Protein AF-A0A965MLJ5-F1 (afdb_monomer)

Mean predicted aligned error: 15.49 Å

Radius of gyration: 22.4 Å; Cα contacts (8 Å, |Δi|>4): 134; chains: 1; bounding box: 52×38×59 Å

Foldseek 3Di:
DPPDDDVVVVVVVVVVVVVVVCCVVPPPPPDDPPPPPPPPPDPPQWADDPNAIFGQDDKDKDFPVVDPDPDDAQDWDQDPNATWGFRDWDQDPVNTMITTTTTHPDTD

Solvent-accessible surface area (backbone atoms only — not comparable to full-atom values): 6755 Å² total; per-residue (Å²): 134,85,79,77,77,54,63,69,58,54,52,51,52,50,51,51,52,51,51,51,53,46,42,60,72,74,63,47,84,79,83,58,98,67,86,68,81,76,71,66,88,60,79,72,56,60,37,77,59,99,89,43,67,26,51,50,76,48,75,47,78,44,50,50,85,78,41,100,57,85,88,52,73,69,39,80,45,72,55,96,91,41,72,23,27,28,60,41,74,43,73,40,96,83,72,50,35,30,43,34,33,29,15,52,68,68,76,122

Nearest PDB structures (foldseek):
  8gtf-assembly1_M  TM=7.034E-01  e=7.724E-01  Dinoroseobacter phage vB_DshS-R4C
  3gs9-assembly1_A  TM=6.724E-01  e=3.491E+00  Listeria monocytogenes EGD-e
  8hdr-assembly1_A  TM=5.702E-01  e=8.630E+00  uncultured cyanophage
  3f3b-assembly1_A  TM=4.885E-01  e=3.491E+00  Bacillus subtilis
  8g66-assembly1_B  TM=4.742E-01  e=3.286E+00  Homo sapiens

Sequence (108 aa):
MAGLLSTSVLSNDLNAMIADQYVQVSGNCITGTASASLTDFQFASELEVGGEVYNITQSVIVNASDVSGAPLVGDILTVDG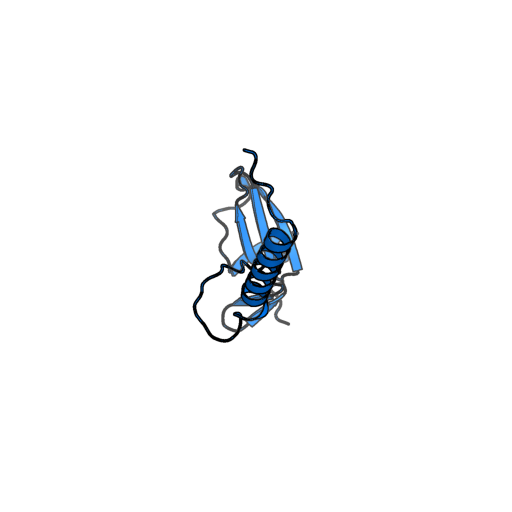TNRMIARYVLASDGVSYTIDIADNTTG

Structure (mmCIF, N/CA/C/O backbone):
data_AF-A0A965MLJ5-F1
#
_entry.id   AF-A0A965MLJ5-F1
#
loop_
_atom_site.group_PDB
_atom_site.id
_atom_site.type_symbol
_atom_site.label_atom_id
_atom_site.label_alt_id
_atom_site.label_comp_id
_atom_site.label_asym_id
_atom_site.label_entity_id
_atom_site.label_seq_id
_atom_site.pdbx_PDB_ins_code
_atom_site.Cartn_x
_atom_site.Cartn_y
_atom_site.Cartn_z
_atom_site.occupancy
_atom_site.B_iso_or_equiv
_atom_site.auth_seq_id
_atom_site.auth_comp_id
_atom_site.auth_asym_id
_atom_site.auth_atom_id
_atom_site.pdbx_PDB_model_num
ATOM 1 N N . MET A 1 1 ? 34.999 10.601 -43.241 1.00 46.75 1 MET A N 1
ATOM 2 C CA . MET A 1 1 ? 34.546 9.216 -43.477 1.00 46.75 1 MET A CA 1
ATOM 3 C C . MET A 1 1 ? 33.396 8.951 -42.517 1.00 46.75 1 MET A C 1
ATOM 5 O O . MET A 1 1 ? 33.640 8.603 -41.372 1.00 46.75 1 MET A O 1
ATOM 9 N N . ALA A 1 2 ? 32.165 9.270 -42.923 1.00 55.88 2 ALA A N 1
ATOM 10 C CA . ALA A 1 2 ? 30.989 9.022 -42.093 1.00 55.88 2 ALA A CA 1
ATOM 11 C C . ALA A 1 2 ? 30.646 7.533 -42.221 1.00 55.88 2 ALA A C 1
ATOM 13 O O . ALA A 1 2 ? 30.204 7.095 -43.281 1.00 55.88 2 ALA A O 1
ATOM 14 N N . GLY A 1 3 ? 30.957 6.748 -41.190 1.00 60.00 3 GLY A N 1
ATOM 15 C CA . GLY A 1 3 ? 30.563 5.345 -41.125 1.00 60.00 3 GLY A CA 1
ATOM 16 C C . GLY A 1 3 ? 29.044 5.274 -41.056 1.00 60.00 3 GLY A C 1
ATOM 17 O O . GLY A 1 3 ? 28.459 5.680 -40.055 1.00 60.00 3 GLY A O 1
ATOM 18 N N . LEU A 1 4 ? 28.406 4.828 -42.138 1.00 69.50 4 LEU A N 1
ATOM 19 C CA . LEU A 1 4 ? 26.968 4.597 -42.142 1.00 69.50 4 LEU A CA 1
ATOM 20 C C . LEU A 1 4 ? 26.667 3.480 -41.138 1.00 69.50 4 LEU A C 1
ATOM 22 O O . LEU A 1 4 ? 27.169 2.365 -41.278 1.00 69.50 4 LEU A O 1
ATOM 26 N N . LEU A 1 5 ? 25.842 3.779 -40.136 1.00 70.31 5 LEU A N 1
ATOM 27 C CA . LEU A 1 5 ? 25.210 2.759 -39.308 1.00 70.31 5 LEU A CA 1
ATOM 28 C C . LEU A 1 5 ? 24.398 1.847 -40.230 1.00 70.31 5 LEU A C 1
ATOM 30 O O . LEU A 1 5 ? 23.476 2.301 -40.910 1.00 70.31 5 LEU A O 1
ATOM 34 N N . SER A 1 6 ? 24.763 0.566 -40.277 1.00 82.69 6 SER A N 1
ATOM 35 C CA . SER A 1 6 ? 23.989 -0.423 -41.017 1.00 82.69 6 SER A CA 1
ATOM 36 C C . SER A 1 6 ? 22.639 -0.583 -40.329 1.00 82.69 6 SER A C 1
ATOM 38 O O . SER A 1 6 ? 22.562 -1.080 -39.205 1.00 82.69 6 SER A O 1
ATOM 40 N N . THR A 1 7 ? 21.571 -0.149 -40.994 1.00 81.12 7 THR A N 1
ATOM 41 C CA . THR A 1 7 ? 20.211 -0.192 -40.444 1.00 81.12 7 THR A CA 1
ATOM 42 C C . THR A 1 7 ? 19.780 -1.616 -40.109 1.00 81.12 7 THR A C 1
ATOM 44 O O . THR A 1 7 ? 19.064 -1.810 -39.137 1.00 81.12 7 THR A O 1
ATOM 47 N N . SER A 1 8 ? 20.276 -2.620 -40.840 1.00 84.62 8 SER A N 1
ATOM 48 C CA . SER A 1 8 ? 20.017 -4.031 -40.538 1.00 84.62 8 SER A CA 1
ATOM 49 C C . SER A 1 8 ? 20.679 -4.495 -39.241 1.00 84.62 8 SER A C 1
ATOM 51 O O . SER A 1 8 ? 20.068 -5.246 -38.488 1.00 84.62 8 SER A O 1
ATOM 53 N N . VAL A 1 9 ? 21.896 -4.026 -38.952 1.00 84.12 9 VAL A N 1
ATOM 54 C CA . VAL A 1 9 ? 22.594 -4.331 -37.691 1.00 84.12 9 VAL A CA 1
ATOM 55 C C . VAL A 1 9 ? 21.871 -3.650 -36.535 1.00 84.12 9 VAL A C 1
ATOM 57 O O . VAL A 1 9 ? 21.513 -4.313 -35.571 1.00 84.12 9 VAL A O 1
ATOM 60 N N . LEU A 1 10 ? 21.531 -2.367 -36.690 1.00 86.00 10 LEU A N 1
ATOM 61 C CA . LEU A 1 10 ? 20.775 -1.626 -35.682 1.00 86.00 10 LEU A CA 1
ATOM 62 C C . LEU A 1 10 ? 19.411 -2.271 -35.387 1.00 86.00 10 LEU A C 1
ATOM 64 O O . LEU A 1 10 ? 19.030 -2.396 -34.230 1.00 86.00 10 LEU A O 1
ATOM 68 N N . SER A 1 11 ? 18.675 -2.710 -36.410 1.00 88.19 11 SER A N 1
ATOM 69 C CA . SER A 1 11 ? 17.391 -3.391 -36.211 1.00 88.19 11 SER A CA 1
ATOM 70 C C . SER A 1 11 ? 17.539 -4.743 -35.512 1.00 88.19 11 SER A C 1
ATOM 72 O O . SER A 1 11 ? 16.712 -5.066 -34.663 1.00 88.19 11 SER A O 1
ATOM 74 N N . ASN A 1 12 ? 18.577 -5.518 -35.834 1.00 90.38 12 ASN A N 1
ATOM 75 C CA . ASN A 1 12 ? 18.832 -6.799 -35.173 1.00 90.38 12 ASN A CA 1
ATOM 76 C C . ASN A 1 12 ? 19.204 -6.609 -33.700 1.00 90.38 12 ASN A C 1
ATOM 78 O O . ASN A 1 12 ? 18.663 -7.310 -32.846 1.00 90.38 12 ASN A O 1
ATOM 82 N N . ASP A 1 13 ? 20.062 -5.635 -33.406 1.00 87.69 13 ASP A N 1
ATOM 83 C CA . ASP A 1 13 ? 20.498 -5.338 -32.042 1.00 87.69 13 ASP A CA 1
ATOM 84 C C . ASP A 1 13 ? 19.328 -4.823 -31.194 1.00 87.69 13 ASP A C 1
ATOM 86 O O . ASP A 1 13 ? 19.107 -5.302 -30.083 1.00 87.69 13 ASP A O 1
ATOM 90 N N . LEU A 1 14 ? 18.508 -3.917 -31.741 1.00 89.25 14 LEU A N 1
ATOM 91 C CA . LEU A 1 14 ? 17.306 -3.434 -31.058 1.00 89.25 14 LEU A CA 1
ATOM 92 C C . LEU A 1 14 ? 16.292 -4.558 -30.821 1.00 89.25 14 LEU A C 1
ATOM 94 O O . LEU A 1 14 ? 15.709 -4.634 -29.744 1.00 89.25 14 LEU A O 1
ATOM 98 N N . ASN A 1 15 ? 16.100 -5.457 -31.789 1.00 90.69 15 ASN A N 1
ATOM 99 C CA . ASN A 1 15 ? 15.202 -6.597 -31.625 1.00 90.69 15 ASN A CA 1
ATOM 100 C C . ASN A 1 15 ? 15.706 -7.573 -30.547 1.00 90.69 15 ASN A C 1
ATOM 102 O O . ASN A 1 15 ? 14.914 -8.063 -29.747 1.00 90.69 15 ASN A O 1
ATOM 106 N N . ALA A 1 16 ? 17.019 -7.814 -30.484 1.00 86.00 16 ALA A N 1
ATOM 107 C CA . ALA A 1 16 ? 17.628 -8.635 -29.443 1.00 86.00 16 ALA A CA 1
ATOM 108 C C . ALA A 1 16 ? 17.493 -7.992 -28.052 1.00 86.00 16 ALA A C 1
ATOM 110 O O . ALA A 1 16 ? 17.117 -8.678 -27.105 1.00 86.00 16 ALA A O 1
ATOM 111 N N . MET A 1 17 ? 17.716 -6.678 -27.934 1.00 85.94 17 MET A N 1
ATOM 112 C CA . MET A 1 17 ? 17.532 -5.944 -26.676 1.00 85.94 17 MET A CA 1
ATOM 113 C C . MET A 1 17 ? 16.074 -5.951 -26.200 1.00 85.94 17 MET A C 1
ATOM 115 O O . MET A 1 17 ? 15.818 -6.161 -25.018 1.00 85.94 17 MET A O 1
ATOM 119 N N . ILE A 1 18 ? 15.112 -5.753 -27.108 1.00 83.94 18 ILE A N 1
ATOM 120 C CA . ILE A 1 18 ? 13.678 -5.787 -26.780 1.00 83.94 18 ILE A CA 1
ATOM 121 C C . ILE A 1 18 ? 13.256 -7.195 -26.346 1.00 83.94 18 ILE A C 1
ATOM 123 O O . ILE A 1 18 ? 12.508 -7.338 -25.380 1.00 83.94 18 ILE A O 1
ATOM 127 N N . ALA A 1 19 ? 13.741 -8.235 -27.027 1.00 80.75 19 ALA A N 1
ATOM 128 C CA . ALA A 1 19 ? 13.448 -9.617 -26.665 1.00 80.75 19 ALA A CA 1
ATOM 129 C C . ALA A 1 19 ? 14.033 -9.993 -25.294 1.00 80.75 19 ALA A C 1
ATOM 131 O O . ALA A 1 19 ? 13.345 -10.625 -24.495 1.00 80.75 19 ALA A O 1
ATOM 132 N N . ASP A 1 20 ? 15.262 -9.567 -24.994 1.00 75.56 20 ASP A N 1
ATOM 133 C CA . ASP A 1 20 ? 15.899 -9.797 -23.693 1.00 75.56 20 ASP A CA 1
ATOM 134 C C . ASP A 1 20 ? 15.164 -9.052 -22.569 1.00 75.56 20 ASP A C 1
ATOM 136 O O . ASP A 1 20 ? 14.822 -9.640 -21.543 1.00 75.56 20 ASP A O 1
ATOM 140 N N . GLN A 1 21 ? 14.789 -7.789 -22.800 1.00 76.50 21 GLN A N 1
ATOM 141 C CA . GLN A 1 21 ? 13.973 -7.022 -21.859 1.00 76.50 21 GLN A CA 1
ATOM 142 C C . GLN A 1 21 ? 12.595 -7.664 -21.635 1.00 76.50 21 GLN A C 1
ATOM 144 O O . GLN A 1 21 ? 12.11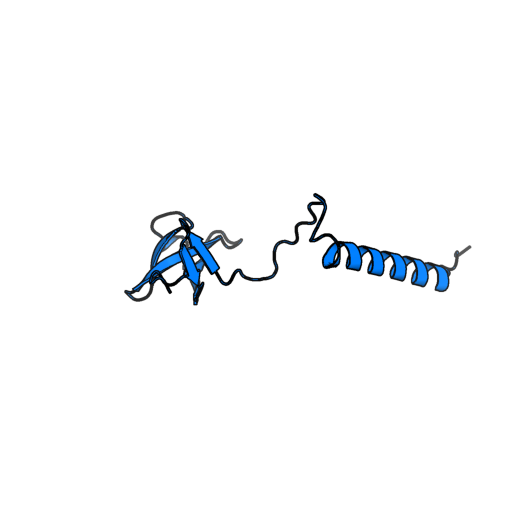9 -7.714 -20.501 1.00 76.50 21 GLN A O 1
ATOM 149 N N . TYR A 1 22 ? 11.959 -8.188 -22.686 1.00 72.94 22 TYR A N 1
ATOM 150 C CA . TYR A 1 22 ? 10.691 -8.905 -22.563 1.00 7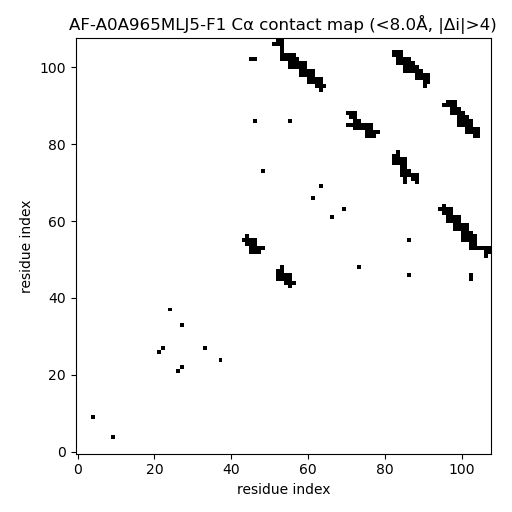2.94 22 TYR A CA 1
ATOM 151 C C . TYR A 1 22 ? 10.847 -10.157 -21.698 1.00 72.94 22 TYR A C 1
ATOM 153 O O . TYR A 1 22 ? 10.082 -10.328 -20.758 1.00 72.94 22 TYR A O 1
ATOM 161 N N . VAL A 1 23 ? 11.872 -10.983 -21.934 1.00 70.12 23 VAL A N 1
ATOM 162 C CA . VAL A 1 23 ? 12.141 -12.192 -21.135 1.00 70.12 23 VAL A CA 1
ATOM 163 C C . VAL A 1 23 ? 12.489 -11.855 -19.682 1.00 70.12 23 VAL A C 1
ATOM 165 O O . VAL A 1 23 ? 12.017 -12.537 -18.773 1.00 70.12 23 VAL A O 1
ATOM 168 N N . GLN A 1 24 ? 13.253 -10.790 -19.437 1.00 64.62 24 GLN A N 1
ATOM 169 C CA . GLN A 1 24 ? 13.541 -10.300 -18.085 1.00 64.62 24 GLN A CA 1
ATOM 170 C C . GLN A 1 24 ? 12.255 -9.934 -17.327 1.00 64.62 24 GLN A C 1
ATOM 172 O O . GLN A 1 24 ? 12.114 -10.279 -16.156 1.00 64.62 24 GLN A O 1
ATOM 177 N N . VAL A 1 25 ? 11.302 -9.280 -18.000 1.00 59.78 25 VAL A N 1
ATOM 178 C CA . VAL A 1 25 ? 10.040 -8.821 -17.397 1.00 59.78 25 VAL A CA 1
ATOM 179 C C . VAL A 1 25 ? 8.993 -9.937 -17.300 1.00 59.78 25 VAL A C 1
ATOM 181 O O . VAL A 1 25 ? 8.292 -10.027 -16.297 1.00 59.78 25 VAL A O 1
ATOM 184 N N . SER A 1 26 ? 8.869 -10.798 -18.313 1.00 63.12 26 SER A N 1
ATOM 185 C CA . SER A 1 26 ? 7.803 -11.805 -18.407 1.00 63.12 26 SER A CA 1
ATOM 186 C C . SER A 1 26 ? 8.223 -13.207 -17.961 1.00 63.12 26 SER A C 1
ATOM 188 O O . SER A 1 26 ? 7.367 -14.022 -17.628 1.00 63.12 26 SER A O 1
ATOM 190 N N . GLY A 1 27 ? 9.519 -13.527 -18.011 1.00 51.72 27 GLY A N 1
ATOM 191 C CA . GLY A 1 27 ? 10.047 -14.889 -17.880 1.00 51.72 27 GLY A CA 1
ATOM 192 C C . GLY A 1 27 ? 10.844 -15.167 -16.606 1.00 51.72 27 GLY A C 1
ATOM 193 O O . GLY A 1 27 ? 11.006 -16.330 -16.250 1.00 51.72 27 GLY A O 1
ATOM 194 N N . ASN A 1 28 ? 11.299 -14.140 -15.880 1.00 48.50 28 ASN A N 1
ATOM 195 C CA . ASN A 1 28 ? 12.128 -14.320 -14.680 1.00 48.50 28 ASN A CA 1
ATOM 196 C C . ASN A 1 28 ? 11.359 -14.195 -13.349 1.00 48.50 28 ASN A C 1
ATOM 198 O O . ASN A 1 28 ? 11.961 -14.126 -12.282 1.00 48.50 28 ASN A O 1
ATOM 202 N N . CYS A 1 29 ? 10.024 -14.219 -13.398 1.00 45.38 29 CYS A N 1
ATOM 203 C CA . CYS A 1 29 ? 9.157 -14.171 -12.217 1.00 45.38 29 CYS A CA 1
ATOM 204 C C . CYS A 1 29 ? 9.081 -15.514 -11.449 1.00 45.38 29 CYS A C 1
ATOM 206 O O . CYS A 1 29 ? 8.513 -15.550 -10.364 1.00 45.38 29 CYS A O 1
ATOM 208 N N . ILE A 1 30 ? 9.651 -16.621 -11.962 1.00 48.09 30 ILE A N 1
ATOM 209 C CA . ILE A 1 30 ? 9.419 -17.951 -11.356 1.00 48.09 30 ILE A CA 1
ATOM 210 C C . ILE A 1 30 ? 10.670 -18.648 -10.780 1.00 48.09 30 ILE A C 1
ATOM 212 O O . ILE A 1 30 ? 10.501 -19.437 -9.855 1.00 48.09 30 ILE A O 1
ATOM 216 N N . THR A 1 31 ? 11.922 -18.377 -11.191 1.00 50.03 31 THR A N 1
ATOM 217 C CA . THR A 1 31 ? 13.058 -19.202 -10.686 1.00 50.03 31 THR A CA 1
ATOM 218 C C . THR A 1 31 ? 14.445 -18.541 -10.599 1.00 50.03 31 THR A C 1
ATOM 220 O O . THR A 1 31 ? 15.445 -19.184 -10.921 1.00 50.03 31 THR A O 1
ATOM 223 N N . GLY A 1 32 ? 14.587 -17.297 -10.137 1.00 46.22 32 GLY A N 1
ATOM 224 C CA . GLY A 1 32 ? 15.938 -16.798 -9.847 1.00 46.22 32 GLY A CA 1
ATOM 225 C C . GLY A 1 32 ? 16.006 -15.380 -9.312 1.00 46.22 32 GLY A C 1
ATOM 226 O O . GLY A 1 32 ? 15.445 -14.463 -9.896 1.00 46.22 32 GLY A O 1
ATOM 227 N N . THR A 1 33 ? 16.740 -15.206 -8.215 1.00 47.22 33 THR A N 1
ATOM 228 C CA . THR A 1 33 ? 17.070 -13.941 -7.541 1.00 47.22 33 THR A CA 1
ATOM 229 C C . THR A 1 33 ? 17.904 -13.006 -8.425 1.00 47.22 33 THR A C 1
ATOM 231 O O . THR A 1 33 ? 19.085 -12.775 -8.171 1.00 47.22 33 THR A O 1
ATOM 234 N N . ALA A 1 34 ? 17.296 -12.456 -9.470 1.00 45.69 34 ALA A N 1
ATOM 235 C CA . ALA A 1 34 ? 17.713 -11.203 -10.070 1.00 45.69 34 ALA A CA 1
ATOM 236 C C . ALA A 1 34 ? 16.643 -10.184 -9.693 1.00 45.69 34 ALA A C 1
ATOM 238 O O . ALA A 1 34 ? 15.554 -10.173 -10.262 1.00 45.69 34 ALA A O 1
ATOM 239 N N . SER A 1 35 ? 16.944 -9.371 -8.682 1.00 50.22 35 SER A N 1
ATOM 240 C CA . SER A 1 35 ? 16.127 -8.235 -8.2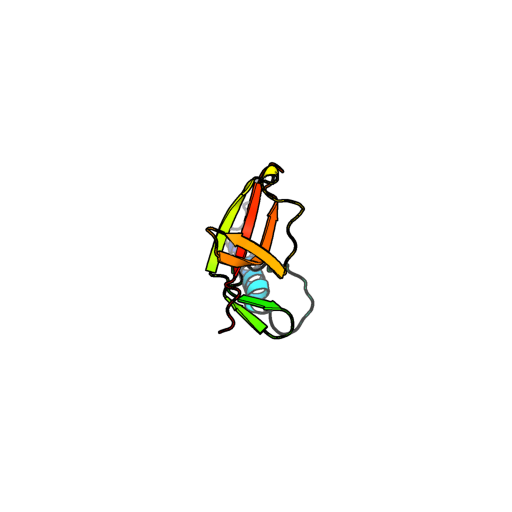68 1.00 50.22 35 SER A CA 1
ATOM 241 C C . SER A 1 35 ? 16.129 -7.170 -9.367 1.00 50.22 35 SER A C 1
ATOM 243 O O . SER A 1 35 ? 16.742 -6.117 -9.230 1.00 50.22 35 SER A O 1
ATOM 245 N N . ALA A 1 36 ? 15.438 -7.434 -10.473 1.00 43.16 36 ALA A N 1
ATOM 246 C CA . ALA A 1 36 ? 14.723 -6.371 -11.144 1.00 43.16 36 ALA A CA 1
ATOM 247 C C . ALA A 1 36 ? 13.620 -5.998 -10.159 1.00 43.16 36 ALA A C 1
ATOM 249 O O . ALA A 1 36 ? 12.744 -6.815 -9.875 1.00 43.16 36 ALA A O 1
ATOM 250 N N . SER A 1 37 ? 13.696 -4.809 -9.564 1.00 51.16 37 SER A N 1
ATOM 251 C CA . SER A 1 37 ? 12.552 -4.255 -8.862 1.00 51.16 37 SER A CA 1
ATOM 252 C C . SER A 1 37 ? 11.458 -4.033 -9.908 1.00 51.16 37 SER A C 1
ATOM 254 O O . SER A 1 37 ? 11.290 -2.940 -10.446 1.00 51.16 37 SER A O 1
ATOM 256 N N . LEU A 1 38 ? 10.699 -5.088 -10.198 1.00 47.81 38 LEU A N 1
ATOM 257 C CA . LEU A 1 38 ? 9.275 -4.988 -10.435 1.00 47.81 38 LEU A CA 1
ATOM 258 C C . LEU A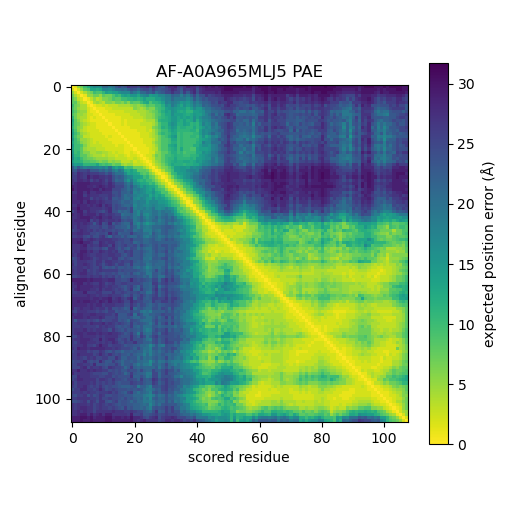 1 38 ? 8.718 -4.410 -9.132 1.00 47.81 38 LEU A C 1
ATOM 260 O O . LEU A 1 38 ? 8.187 -5.124 -8.288 1.00 47.81 38 LEU A O 1
ATOM 264 N N . THR A 1 39 ? 8.927 -3.110 -8.914 1.00 49.69 39 THR A N 1
ATOM 265 C CA . THR A 1 39 ? 8.008 -2.306 -8.124 1.00 49.69 39 THR A CA 1
ATOM 266 C C . THR A 1 39 ? 6.707 -2.382 -8.887 1.00 49.69 39 THR A C 1
ATOM 268 O O . THR A 1 39 ? 6.465 -1.613 -9.816 1.00 49.69 39 THR A O 1
ATOM 271 N N . ASP A 1 40 ? 6.005 -3.466 -8.590 1.00 47.91 40 ASP A N 1
ATOM 272 C CA . ASP A 1 40 ? 4.577 -3.622 -8.599 1.00 47.91 40 ASP A CA 1
ATOM 273 C C . ASP A 1 40 ? 3.869 -2.331 -9.013 1.00 47.91 40 ASP A C 1
ATOM 275 O O . ASP A 1 40 ? 3.686 -1.405 -8.225 1.00 47.91 40 ASP A O 1
ATOM 279 N N . PHE A 1 41 ? 3.550 -2.239 -10.304 1.00 48.09 41 PHE A N 1
ATOM 280 C CA . PHE A 1 41 ? 2.642 -1.214 -10.805 1.00 48.09 41 PHE A CA 1
ATOM 281 C C . PHE A 1 41 ? 1.185 -1.663 -10.633 1.00 48.09 41 PHE A C 1
ATOM 283 O O . PHE A 1 41 ? 0.284 -1.087 -11.240 1.00 48.09 41 PHE A O 1
ATOM 290 N N . GLN A 1 42 ? 0.933 -2.711 -9.846 1.00 51.47 42 GLN A N 1
ATOM 291 C CA . GLN A 1 42 ? -0.398 -3.004 -9.363 1.00 51.47 42 GLN 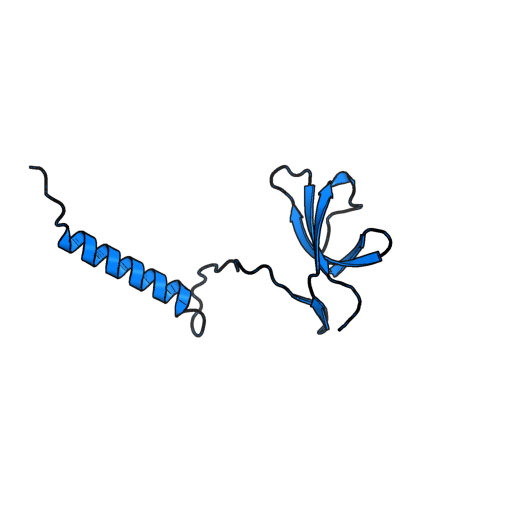A CA 1
ATOM 292 C C . GLN A 1 42 ? -0.490 -2.382 -7.977 1.00 51.47 42 GLN A C 1
ATOM 294 O O . GLN A 1 42 ? 0.281 -2.646 -7.063 1.00 51.47 42 GLN A O 1
ATOM 299 N N . PHE A 1 43 ? -1.421 -1.451 -7.833 1.00 55.94 43 PHE A N 1
ATOM 300 C CA . PHE A 1 43 ? -1.878 -1.075 -6.511 1.00 55.94 43 PHE A CA 1
ATOM 301 C C . PHE A 1 43 ? -2.415 -2.359 -5.879 1.00 55.94 43 PHE A C 1
ATOM 303 O O . PHE A 1 43 ? -3.402 -2.895 -6.384 1.00 55.94 43 PHE A O 1
ATOM 310 N N . ALA A 1 44 ? -1.731 -2.884 -4.857 1.00 64.06 44 ALA A N 1
ATOM 311 C CA . ALA A 1 44 ? -2.232 -4.016 -4.091 1.00 64.06 44 ALA A CA 1
ATOM 312 C C . ALA A 1 44 ? -3.695 -3.725 -3.728 1.00 64.06 44 ALA A C 1
ATOM 314 O O . ALA A 1 44 ? -4.005 -2.645 -3.225 1.00 64.06 44 ALA A O 1
ATOM 315 N N . SER A 1 45 ? -4.601 -4.641 -4.064 1.00 70.62 45 SER A N 1
ATOM 316 C CA . SER A 1 45 ? -6.021 -4.522 -3.722 1.00 70.62 45 SER A CA 1
ATOM 317 C C . SER A 1 45 ? -6.307 -5.014 -2.306 1.00 70.62 45 SER A C 1
ATOM 319 O O . SER A 1 45 ? -7.427 -4.870 -1.825 1.00 70.62 45 SER A O 1
ATOM 321 N N . GLU A 1 46 ? -5.309 -5.602 -1.648 1.00 73.12 46 GLU A N 1
ATOM 322 C CA . GLU A 1 46 ? -5.444 -6.358 -0.411 1.00 73.12 46 GLU A CA 1
ATOM 323 C C . GLU A 1 46 ? -4.303 -6.024 0.563 1.00 73.12 46 GLU A C 1
ATOM 325 O O . GLU A 1 46 ? -3.159 -5.798 0.161 1.00 73.12 46 GLU A O 1
ATOM 330 N N . LEU A 1 47 ? -4.630 -5.999 1.853 1.00 73.50 47 LEU A N 1
ATOM 331 C CA . LEU A 1 47 ? -3.722 -5.871 2.988 1.00 73.50 47 LEU A CA 1
ATOM 332 C C . LEU A 1 47 ? -3.869 -7.117 3.866 1.00 73.50 47 LEU A C 1
ATOM 334 O O . LEU A 1 47 ? -4.960 -7.379 4.364 1.00 73.50 47 LEU A O 1
ATOM 338 N N . GLU A 1 48 ? -2.778 -7.836 4.117 1.00 75.44 48 GLU A N 1
ATOM 339 C CA . GLU A 1 48 ? -2.771 -8.967 5.050 1.00 75.44 48 GLU A CA 1
ATOM 340 C C . GLU A 1 48 ? -2.226 -8.540 6.422 1.00 75.44 48 GLU A C 1
ATOM 342 O O . GLU A 1 48 ? -1.088 -8.076 6.528 1.00 75.44 48 GLU A O 1
ATOM 347 N N . VAL A 1 49 ? -3.016 -8.710 7.489 1.00 72.88 49 VAL A N 1
ATOM 348 C CA . VAL A 1 49 ? -2.575 -8.460 8.873 1.00 72.88 49 VAL A CA 1
ATOM 349 C C . VAL A 1 49 ? -2.941 -9.642 9.754 1.00 72.88 49 VAL A C 1
ATOM 351 O O . VAL A 1 49 ? -4.111 -9.935 9.973 1.00 72.88 49 VAL A O 1
ATOM 354 N N . GLY A 1 50 ? -1.927 -10.321 10.294 1.00 72.88 50 GLY A N 1
ATOM 355 C CA . GLY A 1 50 ? -2.138 -11.427 11.231 1.00 72.88 50 GLY A CA 1
ATOM 356 C C . GLY A 1 50 ? -2.865 -12.642 10.637 1.00 72.88 50 GLY A C 1
ATOM 357 O O . GLY A 1 50 ? -3.421 -13.420 11.406 1.00 72.88 50 GLY A O 1
ATOM 358 N N . GLY A 1 51 ? -2.851 -12.807 9.308 1.00 71.06 51 GLY A N 1
ATOM 359 C CA . GLY A 1 51 ? -3.535 -13.886 8.582 1.00 71.06 51 GLY A CA 1
ATOM 360 C C . GLY A 1 51 ? -4.919 -13.518 8.034 1.00 71.06 51 GLY A C 1
ATOM 361 O O . GLY A 1 51 ? -5.516 -14.330 7.334 1.00 71.06 51 GLY A O 1
ATOM 362 N N . GLU A 1 52 ? -5.408 -12.307 8.316 1.00 69.19 52 GLU A N 1
ATOM 363 C CA . GLU A 1 52 ? -6.667 -11.778 7.779 1.00 69.19 52 GLU A CA 1
ATOM 364 C C . GLU A 1 52 ? -6.405 -10.875 6.571 1.00 69.19 52 GLU A C 1
ATOM 366 O O . GLU A 1 52 ? -5.463 -10.077 6.589 1.00 69.19 52 GLU A O 1
ATOM 371 N N . VAL A 1 53 ? -7.254 -10.979 5.543 1.00 75.50 53 VAL A N 1
ATOM 372 C CA . VAL A 1 53 ? -7.139 -10.213 4.293 1.00 75.50 53 VAL A CA 1
ATOM 373 C C . VAL A 1 53 ? -8.186 -9.101 4.257 1.00 75.50 53 VAL A C 1
ATOM 375 O O . VAL A 1 53 ? -9.389 -9.358 4.276 1.00 75.50 53 VAL A O 1
ATOM 378 N N . TYR A 1 54 ? -7.724 -7.856 4.160 1.00 71.88 54 TYR A N 1
ATOM 379 C CA . TYR A 1 54 ? -8.563 -6.665 4.071 1.00 71.88 54 TYR A CA 1
ATOM 380 C C . TYR A 1 54 ? -8.471 -6.043 2.682 1.00 71.88 54 TYR A C 1
ATOM 382 O O . TYR A 1 54 ? -7.384 -5.730 2.202 1.00 71.88 54 TYR A O 1
ATOM 390 N N . ASN A 1 55 ? -9.615 -5.800 2.049 1.00 78.50 55 ASN A N 1
ATOM 391 C CA . ASN A 1 55 ? -9.648 -5.135 0.750 1.00 78.50 55 ASN A CA 1
ATOM 392 C C . ASN A 1 55 ? -9.375 -3.634 0.906 1.00 78.50 55 ASN A C 1
ATOM 394 O O . ASN A 1 55 ? -10.027 -2.952 1.702 1.00 78.50 55 ASN A O 1
ATOM 398 N N . ILE A 1 56 ? -8.447 -3.107 0.111 1.00 79.44 56 ILE A N 1
ATOM 399 C CA . ILE A 1 56 ? -8.192 -1.672 -0.010 1.00 79.44 56 ILE A CA 1
ATOM 400 C C . ILE A 1 56 ? -9.352 -1.061 -0.794 1.00 79.44 56 ILE A C 1
ATOM 402 O O . ILE A 1 56 ? -9.589 -1.397 -1.953 1.00 79.44 56 ILE A O 1
ATOM 406 N N . THR A 1 57 ? -10.105 -0.172 -0.148 1.00 76.00 57 THR A N 1
ATOM 407 C CA . THR A 1 57 ? -11.367 0.355 -0.698 1.00 76.00 57 THR A CA 1
ATOM 408 C C . THR A 1 57 ? -11.262 1.796 -1.171 1.00 76.00 57 THR A C 1
ATOM 410 O O . THR A 1 57 ? -12.078 2.233 -1.982 1.00 76.00 57 THR A O 1
ATOM 413 N N . GLN A 1 58 ? -10.286 2.555 -0.671 1.00 77.94 58 GLN A N 1
ATOM 414 C CA . GLN A 1 58 ? -10.158 3.975 -0.976 1.00 77.94 58 GLN A CA 1
ATOM 415 C C . GLN A 1 58 ? -8.725 4.471 -0.738 1.00 77.94 58 GLN A C 1
ATOM 417 O O . GLN A 1 58 ? -8.028 3.965 0.138 1.00 77.94 58 GLN A O 1
ATOM 422 N N . SER A 1 59 ? -8.322 5.507 -1.477 1.00 83.00 59 SER A N 1
ATOM 423 C CA . SER A 1 59 ? -7.159 6.342 -1.156 1.00 83.00 59 SER A CA 1
ATOM 424 C C . SER A 1 59 ? -7.630 7.732 -0.740 1.00 83.00 59 SER A C 1
ATOM 426 O O . SER A 1 59 ? -8.503 8.315 -1.387 1.00 83.00 59 SER A O 1
ATOM 428 N N . VAL A 1 60 ? -7.035 8.281 0.314 1.00 83.62 60 VAL A N 1
ATOM 429 C CA . VAL A 1 60 ? -7.303 9.636 0.807 1.00 83.62 60 VAL A CA 1
ATOM 430 C C . VAL A 1 60 ? -6.018 10.452 0.841 1.00 83.62 60 VAL A C 1
ATOM 432 O O . VAL A 1 60 ? -4.946 9.937 1.151 1.00 83.62 60 VAL A O 1
ATOM 435 N N . ILE A 1 61 ? -6.129 11.739 0.520 1.00 85.00 61 ILE A N 1
ATOM 436 C CA . ILE A 1 61 ? -5.034 12.699 0.660 1.00 85.00 61 ILE A CA 1
ATOM 437 C C . ILE A 1 61 ? -5.342 13.561 1.877 1.00 85.00 61 ILE A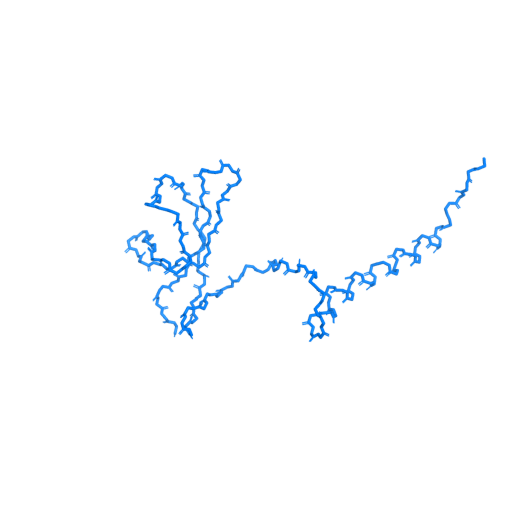 C 1
ATOM 439 O O . ILE A 1 61 ? -6.402 14.182 1.943 1.00 85.00 61 ILE A O 1
ATOM 443 N N . VAL A 1 62 ? -4.420 13.590 2.832 1.00 83.44 62 VAL A N 1
ATOM 444 C CA . VAL A 1 62 ? -4.552 14.352 4.080 1.00 83.44 62 VAL A CA 1
ATOM 445 C C . VAL A 1 62 ? -3.312 15.210 4.292 1.00 83.44 62 VAL A C 1
ATOM 447 O O . VAL A 1 62 ? -2.211 14.805 3.913 1.00 83.44 62 VAL A O 1
ATOM 450 N N . ASN A 1 63 ? -3.448 16.396 4.893 1.00 84.81 63 ASN A N 1
ATOM 451 C CA . ASN A 1 63 ? -2.258 17.154 5.280 1.00 84.81 63 ASN A CA 1
ATOM 452 C C . ASN A 1 63 ? -1.563 16.448 6.442 1.00 84.81 63 ASN A C 1
ATOM 454 O O . ASN A 1 63 ? -2.207 15.954 7.365 1.00 84.81 63 ASN A O 1
ATOM 458 N N . ALA A 1 64 ? -0.235 16.461 6.436 1.00 78.94 64 ALA A N 1
ATOM 459 C CA . ALA A 1 64 ? 0.578 15.890 7.498 1.00 78.94 64 ALA A CA 1
ATOM 460 C C . ALA A 1 64 ? 0.318 16.556 8.860 1.00 78.94 64 ALA A C 1
ATOM 462 O O . ALA A 1 64 ? 0.478 15.906 9.887 1.00 78.94 64 ALA A O 1
ATOM 463 N N . SER A 1 65 ? -0.125 17.819 8.875 1.00 80.88 65 SER A N 1
ATOM 464 C CA . SER A 1 65 ? -0.535 18.538 10.089 1.00 80.88 65 SER A CA 1
ATOM 465 C C . SER A 1 65 ? -1.830 18.021 10.712 1.00 80.88 65 SER A C 1
ATOM 467 O O . SER A 1 65 ? -2.052 18.236 11.900 1.00 80.88 65 SER A O 1
ATOM 469 N N . ASP A 1 66 ? -2.683 17.371 9.919 1.00 76.38 66 ASP A N 1
ATOM 470 C CA . ASP A 1 66 ? -3.994 16.888 10.359 1.00 76.38 66 ASP A CA 1
ATOM 471 C C . ASP A 1 66 ? -3.901 15.471 10.950 1.00 76.38 66 ASP A C 1
ATOM 473 O O . ASP A 1 66 ? -4.842 14.987 11.579 1.00 76.38 66 ASP A O 1
ATOM 477 N N . VAL A 1 67 ? -2.750 14.808 10.785 1.00 73.31 67 VAL A N 1
ATOM 478 C CA . VAL A 1 67 ? -2.470 13.485 11.345 1.00 73.31 67 VAL A CA 1
ATOM 479 C C . VAL A 1 67 ? -1.718 13.646 12.665 1.00 73.31 67 VAL A C 1
ATOM 481 O O . VAL A 1 67 ? -0.714 14.348 12.754 1.00 73.31 67 VAL A O 1
ATOM 484 N N . SER A 1 68 ? -2.184 12.964 13.711 1.00 70.81 68 SER A N 1
ATOM 485 C CA . SER A 1 68 ? -1.659 13.071 15.085 1.00 70.81 68 SER A CA 1
ATOM 486 C C . SER A 1 68 ? -0.239 12.505 15.276 1.00 70.81 68 SER A C 1
ATOM 488 O O . SER A 1 68 ? 0.278 12.493 16.393 1.00 70.81 68 SER A O 1
ATOM 490 N N . GLY A 1 69 ? 0.379 12.009 14.205 1.00 76.31 69 GLY A N 1
ATOM 491 C CA . GLY A 1 69 ? 1.674 11.340 14.165 1.00 76.31 69 GLY A CA 1
ATOM 492 C C . GLY A 1 69 ? 1.974 10.842 12.749 1.00 76.31 69 GLY A C 1
ATOM 493 O O . GLY A 1 69 ? 1.164 11.009 11.839 1.00 76.31 69 GLY A O 1
ATOM 494 N N . ALA A 1 70 ? 3.144 10.235 12.542 1.00 78.56 70 ALA A N 1
ATOM 495 C CA . ALA A 1 70 ? 3.417 9.550 11.280 1.00 78.56 70 ALA A CA 1
ATOM 496 C C . ALA A 1 70 ? 2.483 8.328 11.160 1.00 78.56 70 ALA A C 1
ATOM 498 O O . ALA A 1 70 ? 2.437 7.549 12.114 1.00 78.56 70 ALA A O 1
ATOM 499 N N . PRO A 1 71 ? 1.755 8.151 10.041 1.00 82.50 71 PRO A N 1
ATOM 500 C CA . PRO A 1 71 ? 0.909 6.977 9.857 1.00 82.50 71 PRO A CA 1
ATOM 501 C C . PRO A 1 71 ? 1.749 5.697 9.908 1.00 82.50 71 PRO A C 1
ATOM 503 O O . PRO A 1 71 ? 2.863 5.687 9.385 1.00 82.50 71 PRO A O 1
ATOM 506 N N . LEU A 1 72 ? 1.221 4.617 10.482 1.00 86.19 72 LEU A N 1
ATOM 507 C CA . LEU A 1 72 ? 1.795 3.278 10.354 1.00 86.19 72 LEU A CA 1
ATOM 508 C C . LEU A 1 72 ? 0.803 2.350 9.653 1.00 86.19 72 LEU A C 1
ATOM 510 O O .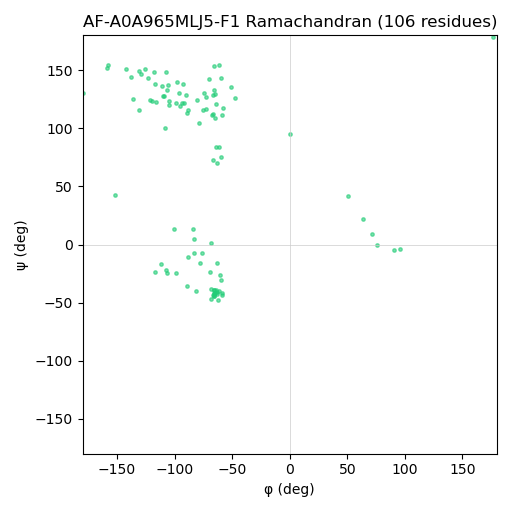 LEU A 1 72 ? -0.414 2.494 9.768 1.00 86.19 72 LEU A O 1
ATOM 514 N N . VAL A 1 73 ? 1.328 1.378 8.907 1.00 85.25 73 VAL A N 1
ATOM 515 C CA . VAL A 1 73 ? 0.492 0.324 8.322 1.00 85.25 73 VAL A CA 1
ATOM 516 C C . VAL A 1 73 ? -0.114 -0.502 9.453 1.00 85.25 73 VAL A C 1
ATOM 518 O O . VAL A 1 73 ? 0.593 -0.958 10.349 1.00 85.25 73 VAL A O 1
ATOM 521 N N . GLY A 1 74 ? -1.426 -0.684 9.391 1.00 80.69 74 GLY A N 1
ATOM 522 C CA . GLY A 1 74 ? -2.234 -1.353 10.397 1.00 80.69 74 GLY A CA 1
ATOM 523 C C . GLY A 1 74 ? -2.802 -0.443 11.487 1.00 80.69 74 GLY A C 1
ATOM 524 O O . GLY A 1 74 ? -3.611 -0.911 12.288 1.00 80.69 74 GLY A O 1
ATOM 525 N N . ASP A 1 75 ? -2.457 0.847 11.502 1.00 85.00 75 ASP A N 1
ATOM 526 C CA . ASP A 1 75 ? -3.134 1.809 12.373 1.00 85.00 75 ASP A CA 1
ATOM 527 C C . ASP A 1 75 ? -4.601 1.992 11.959 1.00 85.00 75 ASP A C 1
ATOM 529 O O . ASP A 1 75 ? -4.974 1.828 10.793 1.00 85.00 75 ASP A O 1
ATOM 533 N N . ILE A 1 76 ? -5.440 2.378 12.922 1.00 84.88 76 ILE A N 1
ATOM 534 C CA . ILE A 1 76 ? -6.840 2.724 12.672 1.00 84.88 76 ILE A CA 1
ATOM 535 C C . ILE A 1 76 ? -6.957 4.226 12.413 1.00 84.88 76 ILE A C 1
ATOM 537 O O . ILE A 1 76 ? -6.629 5.046 13.270 1.00 84.88 76 ILE A O 1
ATOM 541 N N . LEU A 1 77 ? -7.485 4.574 11.243 1.00 82.44 77 LEU A N 1
ATOM 542 C CA . LEU A 1 77 ? -7.834 5.927 10.833 1.00 82.44 77 LEU A CA 1
ATOM 543 C C . LEU A 1 77 ? -9.357 6.074 10.783 1.00 82.44 77 LEU A C 1
ATOM 545 O O . LEU A 1 77 ? -10.045 5.305 10.113 1.00 82.44 77 LEU A O 1
ATOM 549 N N . THR A 1 78 ? -9.897 7.088 11.454 1.00 83.56 78 THR A N 1
ATOM 550 C CA . THR A 1 78 ? -11.321 7.420 11.340 1.00 83.56 78 THR A CA 1
ATOM 551 C C . THR A 1 78 ? -11.531 8.385 10.177 1.00 83.56 78 THR A C 1
ATOM 553 O O . THR A 1 78 ? -11.065 9.522 10.219 1.00 83.56 78 THR A O 1
ATOM 556 N N . VAL A 1 79 ? -12.262 7.947 9.155 1.00 78.56 79 VAL A N 1
ATOM 557 C CA . VAL A 1 79 ? -12.658 8.767 8.002 1.00 78.56 79 VAL A CA 1
ATOM 558 C C . VAL A 1 79 ? -14.177 8.869 8.008 1.00 78.56 79 VAL A C 1
ATOM 560 O O . VAL A 1 79 ? -14.862 7.850 8.029 1.00 78.56 79 VAL A O 1
ATOM 563 N N . ASP A 1 80 ? -14.707 10.094 8.045 1.00 81.56 80 ASP A N 1
ATOM 564 C CA . ASP A 1 80 ? -16.157 10.359 8.062 1.00 81.56 80 ASP A CA 1
ATOM 565 C C . ASP A 1 80 ? -16.922 9.563 9.148 1.00 81.56 80 ASP A C 1
ATOM 567 O O . ASP A 1 80 ? -17.971 8.965 8.923 1.00 81.56 80 ASP A O 1
ATOM 571 N N . GLY A 1 81 ? -16.338 9.472 10.350 1.00 80.81 81 GLY A N 1
ATOM 572 C CA . GLY A 1 81 ? -16.924 8.746 11.485 1.00 80.81 81 GLY A CA 1
ATOM 573 C C . GLY A 1 81 ? -16.823 7.216 11.417 1.00 80.81 81 GLY A C 1
ATOM 574 O O . GLY A 1 81 ? -17.247 6.549 12.359 1.00 80.81 81 GLY A O 1
ATOM 575 N N . THR A 1 82 ? -16.228 6.654 10.361 1.00 83.50 82 THR A N 1
ATOM 576 C CA . THR A 1 82 ? -16.009 5.209 10.205 1.00 83.50 82 THR A CA 1
ATOM 577 C C . THR A 1 82 ? -14.542 4.854 10.415 1.00 83.50 82 THR A C 1
ATOM 579 O O . THR A 1 82 ? -13.649 5.490 9.858 1.00 83.50 82 THR A O 1
ATOM 582 N N . ASN A 1 83 ? -14.278 3.816 11.208 1.00 85.75 83 ASN A N 1
ATOM 583 C CA . ASN A 1 83 ? -12.922 3.329 11.447 1.00 85.75 83 ASN A CA 1
ATOM 584 C C . ASN A 1 83 ? -12.452 2.450 10.285 1.00 85.75 83 ASN A C 1
ATOM 586 O O . ASN A 1 83 ? -13.086 1.447 9.955 1.00 85.75 83 ASN A O 1
ATOM 590 N N . ARG A 1 84 ? -11.316 2.818 9.701 1.00 83.94 84 ARG A N 1
ATOM 591 C CA . ARG A 1 84 ? -10.666 2.145 8.577 1.00 83.94 84 ARG A CA 1
ATOM 592 C C . ARG A 1 84 ? -9.223 1.822 8.944 1.00 83.94 84 ARG A C 1
ATOM 594 O O . ARG A 1 84 ? -8.624 2.530 9.748 1.00 83.94 84 ARG A O 1
ATOM 601 N N . MET A 1 85 ? -8.668 0.759 8.380 1.00 86.50 85 MET A N 1
ATOM 602 C CA . MET A 1 85 ? -7.280 0.371 8.634 1.00 86.50 85 MET A CA 1
ATOM 603 C C . MET A 1 85 ? -6.365 0.985 7.577 1.00 86.50 85 MET A C 1
ATOM 605 O O . MET A 1 85 ? -6.706 0.993 6.395 1.00 86.50 85 MET A O 1
ATOM 609 N N . ILE A 1 86 ? -5.205 1.497 7.981 1.00 87.06 86 ILE A N 1
ATOM 610 C CA . ILE A 1 86 ? -4.195 2.001 7.051 1.00 87.06 86 ILE A CA 1
ATOM 611 C C . ILE A 1 86 ? -3.493 0.813 6.400 1.00 87.06 86 ILE A C 1
ATOM 613 O O . ILE A 1 86 ? -2.791 0.058 7.066 1.00 87.06 86 ILE A O 1
ATOM 617 N N . ALA A 1 87 ? -3.650 0.665 5.091 1.00 85.44 87 ALA A N 1
ATOM 618 C CA . ALA A 1 87 ? -2.972 -0.369 4.321 1.00 85.44 87 ALA A CA 1
ATOM 619 C C . ALA A 1 87 ? -1.612 0.093 3.806 1.00 85.44 87 ALA A C 1
ATOM 621 O O . ALA A 1 87 ? -0.655 -0.677 3.745 1.00 85.44 87 ALA A O 1
ATOM 622 N N . ARG A 1 88 ? -1.516 1.373 3.451 1.00 84.31 88 ARG A N 1
ATOM 623 C CA . ARG A 1 88 ? -0.289 1.993 2.962 1.00 84.31 88 ARG A CA 1
ATOM 624 C C . ARG A 1 88 ? -0.361 3.492 3.170 1.00 84.31 88 ARG A C 1
ATOM 626 O O . ARG A 1 88 ? -1.441 4.074 3.185 1.00 84.31 88 ARG A O 1
ATOM 633 N N . TYR A 1 89 ? 0.795 4.127 3.275 1.00 86.25 89 TYR A N 1
ATOM 634 C CA . TYR A 1 89 ? 0.895 5.573 3.205 1.00 86.25 89 TYR A CA 1
ATOM 635 C C . TYR A 1 89 ? 2.159 5.982 2.453 1.00 86.25 89 TYR A C 1
ATOM 637 O O . TYR A 1 89 ? 3.166 5.273 2.458 1.00 86.25 89 TYR A O 1
ATOM 645 N N . VAL A 1 90 ? 2.103 7.140 1.806 1.00 85.81 90 VAL A N 1
ATOM 646 C CA . VAL A 1 90 ? 3.237 7.780 1.141 1.00 85.81 90 VAL A CA 1
ATOM 647 C C . VAL A 1 90 ? 3.212 9.259 1.495 1.00 85.81 90 VAL A C 1
ATOM 649 O O . VAL A 1 90 ? 2.202 9.928 1.281 1.00 85.81 90 VAL A O 1
ATOM 652 N N . LEU A 1 91 ? 4.317 9.772 2.040 1.00 87.50 91 LEU A N 1
ATOM 653 C CA . LEU A 1 91 ? 4.519 11.213 2.184 1.00 87.50 91 LEU A CA 1
ATOM 654 C C . LEU A 1 91 ? 4.810 11.797 0.799 1.00 87.50 91 LEU A C 1
ATOM 656 O O . LEU A 1 91 ? 5.708 11.323 0.100 1.00 87.50 91 LEU A O 1
ATOM 660 N N . ALA A 1 92 ? 4.055 12.813 0.401 1.00 83.69 92 ALA A N 1
ATOM 661 C CA . ALA A 1 92 ? 4.286 13.528 -0.840 1.00 83.69 92 ALA A CA 1
ATOM 662 C C . ALA A 1 92 ? 5.672 14.191 -0.838 1.00 83.69 92 ALA A C 1
ATOM 664 O O . ALA A 1 92 ? 6.236 14.523 0.206 1.00 83.69 92 ALA A O 1
ATOM 665 N N . SER A 1 93 ? 6.232 14.411 -2.029 1.00 83.69 93 SER A N 1
ATOM 666 C CA . SER A 1 93 ? 7.571 14.998 -2.188 1.00 83.69 93 SER A CA 1
ATOM 667 C C . SER A 1 93 ? 7.690 16.425 -1.646 1.00 83.69 93 SER A C 1
ATOM 669 O O . SER A 1 93 ? 8.799 16.926 -1.484 1.00 83.69 93 SER A O 1
ATOM 671 N N . ASP A 1 94 ? 6.558 17.087 -1.400 1.00 80.31 94 ASP A N 1
ATOM 672 C CA . ASP A 1 94 ? 6.486 18.398 -0.756 1.00 80.31 94 ASP A CA 1
ATOM 673 C C . ASP A 1 94 ? 6.655 18.332 0.774 1.00 80.31 94 ASP A C 1
ATOM 675 O O . ASP A 1 94 ? 6.931 19.353 1.399 1.00 80.31 94 ASP A O 1
ATOM 679 N N . GLY A 1 95 ? 6.526 17.147 1.380 1.00 80.88 95 GLY A N 1
ATOM 680 C CA . GLY A 1 95 ? 6.575 16.943 2.826 1.00 80.88 95 GLY A CA 1
ATOM 681 C C . GLY A 1 95 ? 5.352 17.468 3.585 1.00 80.88 95 GLY A C 1
ATOM 682 O O . GLY A 1 95 ? 5.381 17.502 4.814 1.00 80.88 95 GLY A O 1
ATOM 683 N N . VAL A 1 96 ? 4.293 17.887 2.887 1.00 85.25 96 VAL A N 1
ATOM 684 C CA . VAL A 1 96 ? 3.120 18.551 3.482 1.00 85.25 96 VAL A CA 1
ATOM 685 C C . VAL A 1 96 ? 1.904 17.634 3.523 1.00 85.25 96 VAL A C 1
ATOM 687 O O . VAL A 1 96 ? 1.043 17.815 4.380 1.00 85.25 96 VAL A O 1
ATOM 690 N N . SER A 1 97 ? 1.825 16.635 2.646 1.00 85.19 97 SER A N 1
ATOM 691 C CA . SER A 1 97 ? 0.654 15.760 2.543 1.00 85.19 97 SER A CA 1
ATOM 692 C C . SER A 1 97 ? 1.011 14.277 2.540 1.00 85.19 97 SER A C 1
ATOM 694 O O . SER A 1 97 ? 2.073 13.874 2.071 1.00 85.19 97 SER A O 1
ATOM 696 N N . TYR A 1 98 ? 0.105 13.454 3.062 1.00 85.75 98 TYR A N 1
ATOM 697 C CA . TYR A 1 98 ? 0.142 12.004 2.922 1.00 85.75 98 TYR A CA 1
ATOM 698 C C . TYR A 1 98 ? -0.924 11.557 1.929 1.00 85.75 98 TYR A C 1
ATOM 700 O O . TYR A 1 98 ? -2.067 12.004 1.998 1.00 85.75 98 TYR A O 1
ATOM 708 N N . THR A 1 99 ? -0.564 10.626 1.052 1.00 88.25 99 THR A N 1
ATOM 709 C CA . THR A 1 99 ? -1.531 9.748 0.385 1.00 88.25 99 THR A CA 1
ATOM 710 C C . THR A 1 99 ? -1.633 8.475 1.209 1.00 88.25 99 THR A C 1
ATOM 712 O O . THR A 1 99 ? -0.614 7.826 1.435 1.00 88.25 99 THR A O 1
ATOM 715 N N . ILE A 1 100 ? -2.827 8.139 1.687 1.00 87.12 100 ILE A N 1
ATOM 716 C CA . ILE A 1 100 ? -3.077 6.986 2.553 1.00 87.12 100 ILE A CA 1
ATOM 717 C C . ILE A 1 100 ? -4.091 6.079 1.868 1.00 87.12 100 ILE A C 1
ATOM 719 O O . ILE A 1 100 ? -5.193 6.516 1.543 1.00 87.12 100 ILE A O 1
ATOM 723 N N . ASP A 1 101 ? -3.726 4.817 1.683 1.00 87.31 101 ASP A N 1
ATOM 724 C CA . ASP A 1 101 ? -4.647 3.782 1.235 1.00 87.31 101 ASP A CA 1
ATOM 725 C C . ASP A 1 101 ? -5.286 3.138 2.456 1.00 87.31 101 ASP A C 1
ATOM 727 O O . ASP A 1 101 ? -4.594 2.723 3.392 1.00 87.31 101 ASP A O 1
ATOM 731 N N . ILE A 1 102 ? -6.612 3.069 2.443 1.00 86.06 102 ILE A N 1
ATOM 732 C CA . ILE A 1 102 ? -7.405 2.577 3.557 1.00 86.06 102 ILE A CA 1
ATOM 733 C C . ILE A 1 102 ? -8.179 1.325 3.159 1.00 86.06 102 ILE A C 1
ATOM 735 O O . ILE A 1 102 ? -8.767 1.232 2.077 1.00 86.06 102 ILE A O 1
ATOM 739 N N . ALA A 1 103 ? -8.195 0.367 4.073 1.00 83.75 103 ALA A N 1
ATOM 740 C CA . ALA A 1 103 ? -8.964 -0.856 3.977 1.00 83.75 103 ALA A CA 1
ATOM 741 C C . ALA A 1 103 ? -10.151 -0.812 4.947 1.00 83.75 103 ALA A C 1
ATOM 743 O O . ALA A 1 103 ? -10.096 -0.168 6.003 1.00 83.75 103 ALA A O 1
ATOM 744 N N . ASP A 1 104 ? -11.253 -1.466 4.577 1.00 80.19 104 ASP A N 1
ATOM 745 C CA . ASP A 1 104 ? -12.358 -1.663 5.520 1.00 80.19 104 ASP A CA 1
ATOM 746 C C . ASP A 1 104 ? -11.888 -2.568 6.661 1.00 80.19 104 ASP A C 1
ATOM 748 O O . ASP A 1 104 ? -11.289 -3.603 6.411 1.00 80.19 104 ASP A O 1
ATOM 752 N N . ASN A 1 105 ? -12.162 -2.187 7.911 1.00 68.75 105 ASN A N 1
ATOM 753 C CA . ASN A 1 105 ? -11.805 -2.991 9.091 1.00 68.75 105 ASN A CA 1
ATOM 754 C C . ASN A 1 105 ? -12.840 -4.101 9.385 1.00 68.75 105 ASN A C 1
ATOM 756 O O . ASN A 1 105 ? -12.790 -4.777 10.409 1.00 68.75 105 ASN A O 1
ATOM 760 N N . THR A 1 106 ? -13.836 -4.265 8.517 1.00 64.44 106 THR A N 1
ATOM 761 C CA . THR A 1 106 ? -14.745 -5.408 8.552 1.00 64.44 106 THR A CA 1
ATOM 762 C C . THR A 1 106 ? -14.145 -6.521 7.711 1.00 64.44 106 THR A C 1
ATOM 764 O O . THR A 1 106 ? -14.031 -6.379 6.495 1.00 64.44 106 THR A O 1
ATOM 767 N N . THR A 1 107 ? -13.764 -7.611 8.370 1.00 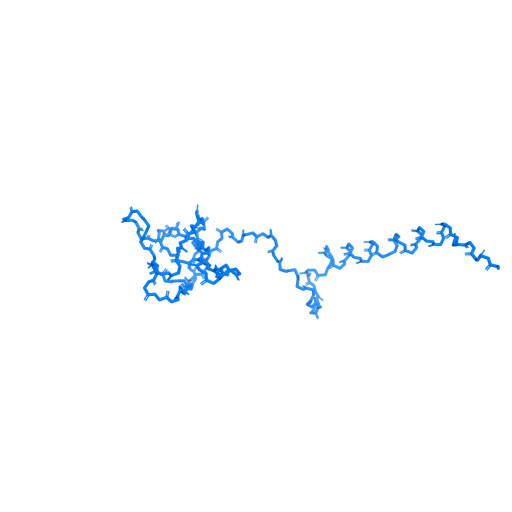55.50 107 THR A N 1
ATOM 768 C CA . THR A 1 107 ? -13.376 -8.874 7.733 1.00 55.50 107 THR A CA 1
ATOM 769 C C . THR A 1 107 ? -14.446 -9.315 6.731 1.00 55.50 107 THR A C 1
ATOM 771 O O . THR A 1 107 ? -15.641 -9.235 7.040 1.00 55.50 107 THR A O 1
ATOM 774 N N . GLY A 1 108 ? -14.015 -9.751 5.545 1.00 49.28 108 GLY A N 1
ATOM 775 C CA . GLY A 1 108 ? -14.861 -10.482 4.596 1.00 49.28 108 GLY A CA 1
ATOM 776 C C . GLY A 1 108 ? -15.175 -11.891 5.080 1.00 49.28 108 GLY A C 1
ATOM 777 O O . GLY A 1 108 ? -14.327 -12.461 5.799 1.00 49.28 108 GLY A O 1
#

pLDDT: mean 73.84, std 13.78, range [43.16, 90.69]

Secondary structure (DSSP, 8-state):
------HHHHHHHHHHHHHHHHHHHHTSSSS---------SS--SEEEETTEEEEEEEEEEEEGGGSSS---TT-EEEETTEEEEEEEEEE-TTSSEEEEEEEESS--